Protein AF-A0A7W4AC83-F1 (afdb_monomer_lite)

Sequence (75 aa):
MPKIKPQFYTADEVAEALCCSKQTLYNKLSENRQAKACHSLPPYIKQGGKTLFPISEFHHWIETQPLIRSGEVHY

Structure (mmCIF, N/CA/C/O backbone):
data_AF-A0A7W4AC83-F1
#
_entry.id   AF-A0A7W4AC83-F1
#
loop_
_atom_site.group_PDB
_atom_site.id
_atom_site.type_symbol
_atom_site.label_atom_id
_atom_site.label_alt_id
_atom_site.label_comp_id
_atom_site.label_asym_id
_atom_site.label_entity_id
_atom_site.label_seq_id
_atom_site.pdbx_PDB_ins_code
_atom_site.Cartn_x
_atom_site.Cartn_y
_atom_site.Cartn_z
_atom_site.occupancy
_atom_site.B_iso_or_equiv
_atom_site.auth_seq_id
_atom_site.auth_comp_id
_atom_site.auth_asym_id
_atom_site.auth_atom_id
_atom_site.pdbx_PDB_model_num
ATOM 1 N N . MET A 1 1 ? -24.186 4.668 21.563 1.00 50.25 1 MET A N 1
ATOM 2 C CA . MET A 1 1 ? -23.989 4.837 20.107 1.00 50.25 1 MET A CA 1
ATOM 3 C C . MET A 1 1 ? -23.193 3.653 19.589 1.00 50.25 1 MET A C 1
ATOM 5 O O . MET A 1 1 ? -22.152 3.377 20.179 1.00 50.25 1 MET A O 1
ATOM 9 N N . PRO A 1 2 ? -23.663 2.912 18.574 1.00 57.78 2 PRO A N 1
ATOM 10 C CA . PRO A 1 2 ? -22.846 1.862 17.979 1.00 57.78 2 PRO A CA 1
ATOM 11 C C . PRO A 1 2 ? -21.598 2.508 17.363 1.00 57.78 2 PRO A C 1
ATOM 13 O O . PRO A 1 2 ? -21.705 3.435 16.563 1.00 57.78 2 PRO A O 1
ATOM 16 N N . LYS A 1 3 ? -20.407 2.061 17.778 1.00 61.41 3 LYS A N 1
ATOM 17 C CA . LYS A 1 3 ? -19.149 2.465 17.141 1.00 61.41 3 LYS A CA 1
ATOM 18 C C . LYS A 1 3 ? -19.168 1.898 15.722 1.00 61.41 3 LYS A C 1
ATOM 20 O O . LYS A 1 3 ? -19.125 0.680 15.557 1.00 61.41 3 LYS A O 1
ATOM 25 N N . ILE A 1 4 ? -19.285 2.762 14.715 1.00 74.94 4 ILE A N 1
ATOM 26 C CA . ILE A 1 4 ? -19.162 2.358 13.312 1.00 74.94 4 ILE A CA 1
ATOM 27 C C . ILE A 1 4 ? -17.753 1.790 13.155 1.00 74.94 4 ILE A C 1
ATOM 29 O O . ILE A 1 4 ? -16.772 2.494 13.395 1.00 74.94 4 ILE A O 1
ATOM 33 N N . LYS A 1 5 ? -17.649 0.499 12.825 1.00 73.50 5 LYS A N 1
ATOM 34 C CA . LYS A 1 5 ? -16.349 -0.108 12.546 1.00 73.50 5 LYS A CA 1
ATOM 35 C C . LYS A 1 5 ? -15.784 0.547 11.280 1.00 73.50 5 LYS A C 1
ATOM 37 O O . LYS A 1 5 ? -16.536 0.692 10.312 1.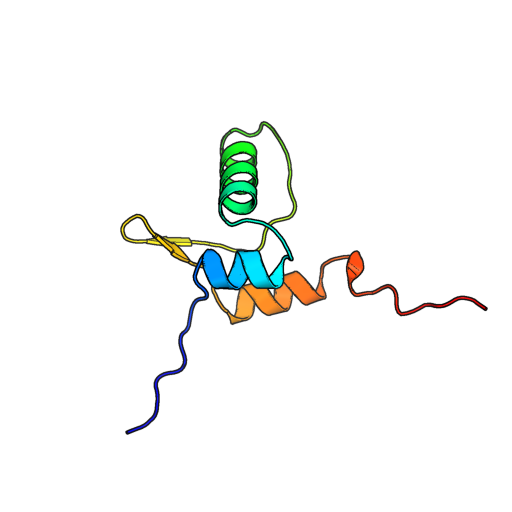00 73.50 5 LYS A O 1
ATOM 42 N N . PRO A 1 6 ? -14.505 0.958 11.274 1.00 78.31 6 PRO A N 1
ATOM 43 C CA . PRO A 1 6 ? -13.880 1.454 10.057 1.00 78.31 6 PRO A CA 1
ATOM 44 C C . PRO A 1 6 ? -13.983 0.378 8.970 1.00 78.31 6 PRO A C 1
ATOM 46 O O . PRO A 1 6 ? -13.847 -0.805 9.261 1.00 78.31 6 PRO A O 1
ATOM 49 N N . GLN A 1 7 ? -14.285 0.781 7.735 1.00 91.88 7 GLN A N 1
ATOM 50 C CA . GLN A 1 7 ? -14.390 -0.141 6.593 1.00 91.88 7 GLN A CA 1
A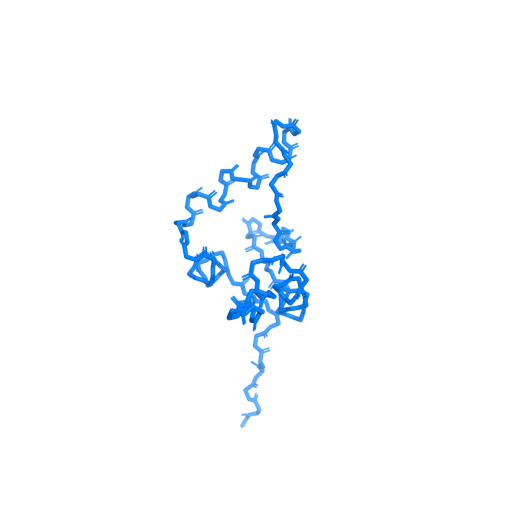TOM 51 C C . GLN A 1 7 ? -13.073 -0.266 5.818 1.00 91.88 7 GLN A C 1
ATOM 53 O O . GLN A 1 7 ? -12.915 -1.170 4.999 1.00 91.88 7 GLN A O 1
ATOM 58 N N . PHE A 1 8 ? -12.120 0.626 6.095 1.00 94.94 8 PHE A N 1
ATOM 59 C CA . PHE A 1 8 ? -10.846 0.707 5.399 1.00 94.94 8 PHE A CA 1
ATOM 60 C C . PHE A 1 8 ? -9.701 0.864 6.390 1.00 94.94 8 PHE A C 1
ATOM 62 O O . PHE A 1 8 ? -9.836 1.607 7.363 1.00 94.94 8 PHE A O 1
ATOM 69 N N . TYR A 1 9 ? -8.573 0.236 6.080 1.00 95.12 9 TYR A N 1
ATOM 70 C CA . TYR A 1 9 ? -7.282 0.594 6.638 1.00 95.12 9 TYR A CA 1
ATOM 71 C C . TYR A 1 9 ? -6.659 1.756 5.866 1.00 95.12 9 TYR A C 1
ATOM 73 O O . TYR A 1 9 ? -6.827 1.921 4.650 1.00 95.12 9 TYR A O 1
ATOM 81 N N . THR A 1 10 ? -5.911 2.562 6.599 1.00 93.88 10 THR A N 1
ATOM 82 C CA . THR A 1 10 ? -4.998 3.573 6.083 1.00 93.88 10 THR A CA 1
ATOM 83 C C . THR A 1 10 ? -3.710 2.931 5.568 1.00 93.88 10 THR A C 1
ATOM 85 O O . THR A 1 10 ? -3.386 1.783 5.866 1.00 93.88 10 THR A O 1
ATOM 88 N N . ALA A 1 11 ? -2.935 3.697 4.799 1.00 94.31 11 ALA A N 1
ATOM 89 C CA . ALA A 1 11 ? -1.619 3.251 4.352 1.00 94.31 11 ALA A CA 1
ATOM 90 C C . ALA A 1 11 ? -0.634 3.021 5.509 1.00 94.31 11 ALA A C 1
ATOM 92 O O . ALA A 1 11 ? 0.263 2.203 5.354 1.00 94.31 11 ALA A O 1
ATOM 93 N N . ASP A 1 12 ? -0.787 3.721 6.638 1.00 94.19 12 ASP A N 1
ATOM 94 C CA . ASP A 1 12 ? 0.046 3.506 7.825 1.00 94.19 12 ASP A CA 1
ATOM 95 C C . ASP A 1 12 ? -0.257 2.142 8.464 1.00 94.19 12 ASP A C 1
ATOM 97 O O . ASP A 1 12 ? 0.657 1.344 8.638 1.00 94.19 12 ASP A O 1
ATOM 101 N N . GLU A 1 13 ? -1.537 1.828 8.693 1.00 94.88 13 GLU A N 1
ATOM 102 C CA . GLU A 1 13 ? -1.967 0.536 9.257 1.00 94.88 13 GLU A CA 1
ATOM 103 C C . GLU A 1 13 ? -1.572 -0.648 8.362 1.00 94.88 13 GLU A C 1
ATOM 105 O O . GLU A 1 13 ? -1.118 -1.682 8.846 1.00 94.88 13 GLU A O 1
ATOM 110 N N . VAL A 1 14 ? -1.697 -0.501 7.039 1.00 95.12 14 VAL A N 1
ATOM 111 C CA . VAL A 1 14 ? -1.258 -1.547 6.104 1.00 95.12 14 VAL A CA 1
ATOM 112 C C . VAL A 1 14 ? 0.260 -1.665 6.059 1.00 95.12 14 VAL A C 1
ATOM 114 O O . VAL A 1 14 ? 0.777 -2.775 6.000 1.00 95.12 14 VAL A O 1
ATOM 117 N N . ALA A 1 15 ? 0.998 -0.555 6.089 1.00 94.56 15 ALA A N 1
ATOM 118 C CA . ALA A 1 15 ? 2.456 -0.606 6.111 1.00 94.56 15 ALA A CA 1
ATOM 119 C C . ALA A 1 15 ? 2.968 -1.326 7.370 1.00 94.56 15 ALA A C 1
ATOM 121 O O . ALA A 1 15 ? 3.850 -2.179 7.259 1.00 94.56 15 ALA A O 1
ATOM 122 N N . GLU A 1 16 ? 2.352 -1.052 8.524 1.00 94.25 16 GLU A N 1
ATOM 123 C CA . GLU A 1 16 ? 2.601 -1.758 9.782 1.00 94.25 16 GLU A CA 1
ATOM 124 C C . GLU A 1 16 ? 2.287 -3.256 9.664 1.00 94.25 16 GLU A C 1
ATOM 126 O O . GLU A 1 16 ? 3.152 -4.080 9.953 1.00 94.25 16 GLU A O 1
ATOM 131 N N . ALA A 1 17 ? 1.111 -3.623 9.141 1.00 92.12 17 ALA A N 1
ATOM 132 C CA . ALA A 1 17 ? 0.722 -5.025 8.952 1.00 92.12 17 ALA A CA 1
ATOM 133 C C . ALA A 1 17 ? 1.635 -5.792 7.976 1.00 92.12 17 ALA A C 1
ATOM 135 O O . ALA A 1 17 ? 1.810 -7.002 8.102 1.00 92.12 17 ALA A O 1
ATOM 136 N N . LEU A 1 18 ? 2.230 -5.097 7.003 1.00 91.31 18 LEU A N 1
ATOM 137 C CA . LEU A 1 18 ? 3.186 -5.660 6.045 1.00 91.31 18 LEU A CA 1
ATOM 138 C C . LEU A 1 18 ? 4.645 -5.574 6.524 1.00 91.31 18 LEU A C 1
ATOM 140 O O . LEU A 1 18 ? 5.550 -5.884 5.745 1.00 91.31 18 LEU A O 1
ATOM 144 N N . CYS A 1 19 ? 4.885 -5.121 7.759 1.00 92.75 19 CYS A N 1
ATOM 145 C CA . CYS A 1 19 ? 6.214 -4.881 8.327 1.00 92.75 19 CYS A CA 1
ATOM 146 C C . CYS A 1 19 ? 7.130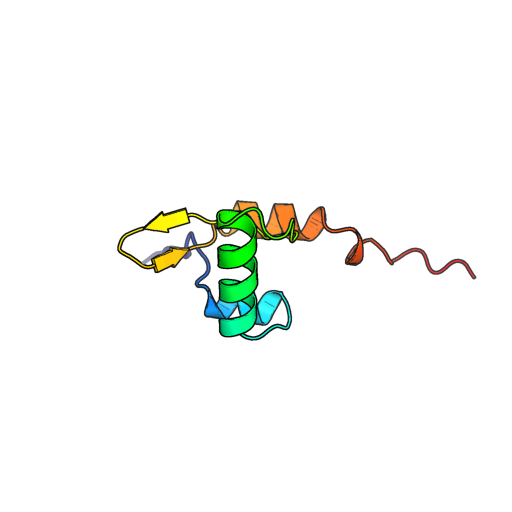 -4.075 7.386 1.00 92.75 19 CYS A C 1
ATOM 148 O O . CYS A 1 19 ? 8.301 -4.409 7.189 1.00 92.75 19 CYS A O 1
ATOM 150 N N . CYS A 1 20 ? 6.604 -3.017 6.765 1.00 93.19 20 CYS A N 1
ATOM 151 C CA . CYS A 1 20 ? 7.361 -2.161 5.854 1.00 93.19 20 CYS A CA 1
ATOM 152 C C . CYS A 1 20 ? 7.102 -0.676 6.121 1.00 93.19 20 CYS A C 1
ATOM 154 O O . CYS A 1 20 ? 6.153 -0.297 6.799 1.00 93.19 20 CYS A O 1
ATOM 156 N N . SER A 1 21 ? 7.951 0.198 5.578 1.00 96.31 21 SER A N 1
ATOM 157 C CA . SER A 1 21 ? 7.692 1.634 5.675 1.00 96.31 21 SER A CA 1
ATOM 158 C C . SER A 1 21 ? 6.551 2.048 4.739 1.00 96.31 21 SER A C 1
ATOM 160 O O . SER A 1 21 ? 6.397 1.510 3.638 1.00 96.31 21 SER A O 1
ATOM 162 N N . LYS A 1 22 ? 5.802 3.088 5.116 1.00 95.50 22 LYS A N 1
ATOM 163 C CA . LYS A 1 22 ? 4.790 3.704 4.245 1.00 95.50 22 LYS A CA 1
ATOM 164 C C . LYS A 1 22 ? 5.366 4.147 2.896 1.00 95.50 22 LYS A C 1
ATOM 166 O O . LYS A 1 22 ? 4.716 3.988 1.865 1.00 95.50 22 LYS A O 1
ATOM 171 N N . GLN A 1 23 ? 6.602 4.652 2.883 1.00 96.88 23 GLN A N 1
ATOM 172 C CA . 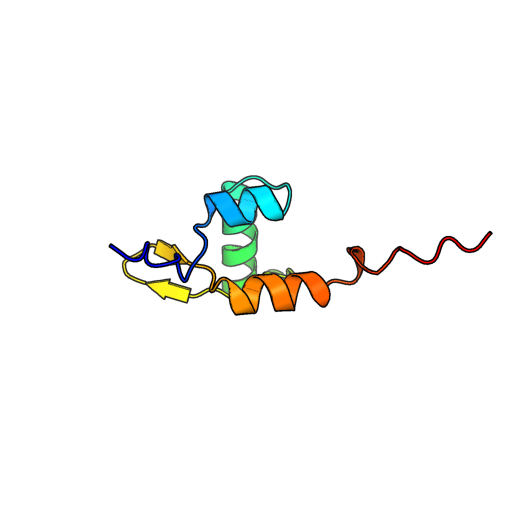GLN A 1 23 ? 7.295 5.008 1.644 1.00 96.88 23 GLN A CA 1
ATOM 173 C C . GLN A 1 23 ? 7.518 3.779 0.756 1.00 96.88 23 GLN A C 1
ATOM 175 O O . GLN A 1 23 ? 7.256 3.830 -0.443 1.00 96.88 23 GLN A O 1
ATOM 180 N N . THR A 1 24 ? 7.951 2.658 1.337 1.00 96.31 24 THR A N 1
ATOM 181 C CA . THR A 1 24 ? 8.125 1.387 0.621 1.00 96.31 24 THR A CA 1
ATOM 182 C C . THR A 1 24 ? 6.807 0.913 0.014 1.00 96.31 24 THR A C 1
ATOM 184 O O . THR A 1 24 ? 6.784 0.527 -1.154 1.00 96.31 24 THR A O 1
ATOM 187 N N . LEU A 1 25 ? 5.707 0.986 0.768 1.00 96.25 25 LEU A N 1
ATOM 188 C CA . LEU A 1 25 ? 4.373 0.649 0.268 1.00 96.25 25 LEU A CA 1
ATOM 189 C C . LEU A 1 25 ? 4.000 1.508 -0.952 1.00 96.25 25 LEU A C 1
ATOM 191 O O . LEU A 1 25 ? 3.597 0.973 -1.985 1.00 96.25 25 LEU A O 1
ATOM 195 N N . TYR A 1 26 ? 4.197 2.827 -0.881 1.00 95.62 26 TYR A N 1
ATOM 196 C CA . TYR A 1 26 ? 3.919 3.716 -2.013 1.00 95.62 26 TYR A CA 1
ATOM 197 C C . TYR A 1 26 ? 4.834 3.496 -3.215 1.00 95.62 26 TYR A C 1
ATOM 199 O O . TYR A 1 26 ? 4.360 3.593 -4.348 1.00 95.62 26 TYR A O 1
ATOM 207 N N . ASN A 1 27 ? 6.108 3.173 -2.995 1.00 96.56 27 ASN A N 1
ATOM 208 C CA . ASN A 1 27 ? 7.030 2.846 -4.079 1.00 96.56 27 ASN A CA 1
ATOM 209 C C . ASN A 1 27 ? 6.537 1.614 -4.842 1.00 96.56 27 ASN A C 1
ATOM 211 O O . ASN A 1 27 ? 6.355 1.695 -6.054 1.00 96.56 27 ASN A O 1
ATOM 215 N N . LYS A 1 28 ? 6.187 0.531 -4.133 1.00 95.31 28 LYS A N 1
ATOM 216 C CA . LYS A 1 28 ? 5.627 -0.684 -4.749 1.00 95.31 28 LYS A CA 1
ATOM 217 C C . LYS A 1 28 ? 4.345 -0.392 -5.536 1.00 95.31 28 LYS A C 1
ATOM 219 O O . LYS A 1 28 ? 4.210 -0.821 -6.680 1.00 95.31 28 LYS A O 1
ATOM 224 N N . LEU A 1 29 ? 3.423 0.389 -4.962 1.00 94.56 29 LEU A N 1
ATOM 225 C CA . LEU A 1 29 ? 2.195 0.821 -5.648 1.00 94.56 29 LEU A CA 1
ATOM 226 C C . LEU A 1 29 ? 2.500 1.611 -6.931 1.00 94.56 29 LEU A C 1
ATOM 228 O O . LEU A 1 29 ? 1.839 1.440 -7.957 1.00 94.56 29 LEU A O 1
ATOM 232 N N . SER A 1 30 ? 3.490 2.500 -6.872 1.00 94.69 30 SER A N 1
ATOM 233 C CA . SER A 1 30 ? 3.912 3.329 -8.001 1.00 94.69 30 SER A CA 1
ATOM 234 C C . SER A 1 30 ? 4.577 2.503 -9.103 1.00 94.69 30 SER A C 1
ATOM 236 O O . SER A 1 30 ? 4.276 2.702 -10.279 1.00 94.69 30 SER A O 1
ATOM 238 N N . GLU A 1 31 ? 5.438 1.558 -8.735 1.00 96.12 31 GLU A N 1
ATOM 239 C CA . GLU A 1 31 ? 6.128 0.653 -9.655 1.00 96.12 31 GLU A CA 1
ATOM 240 C C . GLU A 1 31 ? 5.145 -0.267 -10.387 1.00 96.12 31 GLU A C 1
ATOM 242 O O . GLU A 1 31 ? 5.229 -0.368 -11.612 1.00 96.12 31 GLU A O 1
ATOM 247 N N . ASN A 1 32 ? 4.155 -0.835 -9.684 1.00 93.88 32 ASN A N 1
ATOM 248 C CA . ASN A 1 32 ? 3.077 -1.613 -10.307 1.00 93.88 32 ASN A CA 1
ATOM 249 C C . ASN A 1 32 ? 2.262 -0.763 -11.289 1.00 93.88 32 ASN A C 1
ATOM 251 O O . ASN A 1 32 ? 2.002 -1.185 -12.413 1.00 93.88 32 ASN A O 1
ATOM 255 N N . ARG A 1 33 ? 1.889 0.468 -10.904 1.00 91.12 33 ARG A N 1
ATOM 256 C CA . ARG A 1 33 ? 1.145 1.387 -11.787 1.00 91.12 33 ARG A CA 1
ATOM 257 C C . ARG A 1 33 ? 1.926 1.733 -13.056 1.00 91.12 33 ARG A C 1
ATOM 259 O O . ARG A 1 33 ? 1.322 1.939 -14.103 1.00 91.12 33 ARG A O 1
ATOM 266 N N . GLN A 1 34 ? 3.247 1.836 -12.952 1.00 94.00 34 GLN A N 1
ATOM 267 C CA . GLN A 1 34 ? 4.145 2.099 -14.078 1.00 94.00 34 GLN A CA 1
ATOM 268 C C . GLN A 1 34 ? 4.519 0.825 -14.854 1.00 94.00 34 GLN A C 1
ATOM 270 O O . GLN A 1 34 ? 5.362 0.908 -15.743 1.00 94.00 34 GLN A O 1
ATOM 275 N N . ALA A 1 35 ? 3.942 -0.334 -14.507 1.00 90.75 35 ALA A N 1
ATOM 276 C CA . ALA A 1 35 ? 4.292 -1.647 -15.053 1.00 90.75 35 ALA A CA 1
ATOM 277 C C . ALA A 1 35 ? 5.801 -1.970 -14.981 1.00 90.75 35 ALA A C 1
ATOM 279 O O . ALA A 1 35 ? 6.320 -2.748 -15.776 1.00 90.75 35 ALA A O 1
ATOM 280 N N . LYS A 1 36 ? 6.517 -1.367 -14.022 1.00 90.25 36 LYS A N 1
ATOM 281 C CA . LYS A 1 36 ? 7.957 -1.585 -13.799 1.00 90.25 36 LYS A CA 1
ATOM 282 C C . LYS A 1 36 ? 8.235 -2.852 -12.999 1.00 90.25 36 LYS A C 1
ATOM 284 O O . LYS A 1 36 ? 9.315 -3.419 -13.104 1.00 90.25 36 LYS A O 1
ATOM 289 N N . ALA A 1 37 ? 7.270 -3.260 -12.185 1.00 91.31 37 ALA A N 1
ATOM 290 C CA . ALA A 1 37 ? 7.329 -4.444 -11.349 1.00 91.31 37 ALA A CA 1
ATOM 291 C C . ALA A 1 37 ? 5.927 -5.047 -11.200 1.00 91.31 37 ALA A C 1
ATOM 293 O O . ALA A 1 37 ? 4.924 -4.406 -11.521 1.00 91.31 37 ALA A O 1
ATOM 294 N N . CYS A 1 38 ? 5.875 -6.279 -10.697 1.00 90.25 38 CYS A N 1
ATOM 295 C CA . CYS A 1 38 ? 4.642 -6.978 -10.349 1.00 90.25 38 CYS A CA 1
ATOM 296 C C . CYS A 1 38 ? 4.692 -7.381 -8.870 1.00 90.25 38 CYS A C 1
ATOM 298 O O . CYS A 1 38 ? 4.814 -8.553 -8.520 1.00 90.25 38 CYS A O 1
ATOM 300 N N . HIS A 1 39 ? 4.687 -6.386 -7.981 1.00 91.06 39 HIS A N 1
ATOM 301 C CA . HIS A 1 39 ? 4.649 -6.626 -6.539 1.00 91.06 39 HIS A CA 1
ATOM 302 C C . HIS A 1 39 ? 3.287 -7.183 -6.136 1.00 91.06 39 HIS A C 1
ATOM 304 O O . HIS A 1 39 ? 2.260 -6.618 -6.518 1.00 91.06 39 HIS A O 1
ATOM 310 N N . SER A 1 40 ? 3.269 -8.222 -5.298 1.00 91.00 40 SER A N 1
ATOM 311 C CA . SER A 1 40 ? 2.041 -8.617 -4.604 1.00 91.00 40 SER A CA 1
ATOM 312 C C . SER A 1 40 ? 1.666 -7.511 -3.616 1.00 91.00 40 SER A C 1
ATOM 314 O O . SER A 1 40 ? 2.444 -7.184 -2.715 1.00 91.00 40 SER A O 1
ATOM 316 N N . LEU A 1 41 ? 0.501 -6.897 -3.813 1.00 92.69 41 LEU A N 1
ATOM 317 C CA . LEU A 1 41 ? -0.026 -5.818 -2.979 1.00 92.69 41 LEU A CA 1
ATOM 318 C C . LEU A 1 41 ? -1.494 -6.100 -2.654 1.00 92.69 41 LEU A C 1
ATOM 320 O O . LEU A 1 41 ? -2.200 -6.635 -3.514 1.00 92.69 41 LEU A O 1
ATOM 324 N N . PRO A 1 42 ? -1.965 -5.726 -1.453 1.00 94.69 42 PRO A N 1
ATOM 325 C CA . PRO A 1 42 ? -3.363 -5.896 -1.102 1.00 94.69 42 PRO A CA 1
ATOM 326 C C . PRO A 1 42 ? -4.268 -5.020 -1.977 1.00 94.69 42 PRO A C 1
ATOM 328 O O . PRO A 1 42 ? -3.823 -3.967 -2.450 1.00 94.69 42 PRO A O 1
ATOM 331 N N . PRO A 1 43 ? -5.546 -5.400 -2.148 1.00 95.19 43 PRO A N 1
ATOM 332 C CA . PRO A 1 43 ? -6.534 -4.564 -2.816 1.00 95.19 43 PRO A CA 1
ATOM 333 C C . PRO A 1 43 ? -6.620 -3.173 -2.184 1.00 95.19 43 PRO A C 1
ATOM 335 O O . PRO A 1 43 ? -6.633 -3.019 -0.960 1.00 95.19 43 PRO A O 1
ATOM 338 N N . TYR A 1 44 ? -6.663 -2.144 -3.026 1.00 95.25 44 TYR A N 1
ATOM 339 C CA . TYR A 1 44 ? -6.722 -0.757 -2.586 1.00 95.25 44 TYR A CA 1
ATOM 340 C C . TYR A 1 44 ? -7.566 0.089 -3.530 1.00 95.25 44 TYR A C 1
ATOM 342 O O . TYR A 1 44 ? -7.653 -0.165 -4.732 1.00 95.25 44 TYR A O 1
ATOM 350 N N . ILE A 1 45 ? -8.123 1.164 -2.983 1.00 93.81 45 ILE A N 1
ATOM 351 C CA . ILE A 1 45 ? -8.813 2.206 -3.735 1.00 93.81 45 ILE A CA 1
ATOM 352 C C . ILE A 1 45 ? -8.134 3.554 -3.509 1.00 93.81 45 ILE A C 1
ATOM 354 O O . ILE A 1 45 ? -7.516 3.812 -2.471 1.00 93.81 45 ILE A O 1
ATOM 358 N N . LYS A 1 46 ? -8.263 4.444 -4.495 1.00 91.69 46 LYS A N 1
ATOM 359 C CA . LYS A 1 46 ? -7.870 5.847 -4.359 1.00 91.69 46 LYS A CA 1
ATOM 360 C C . LYS A 1 46 ? -9.119 6.709 -4.270 1.00 91.69 46 LYS A C 1
ATOM 362 O O . LYS A 1 46 ? -9.868 6.797 -5.236 1.00 91.69 46 LYS A O 1
ATOM 367 N N . GLN A 1 47 ? -9.322 7.365 -3.132 1.00 87.88 47 GLN A N 1
ATOM 368 C CA . GLN A 1 47 ? -10.470 8.240 -2.899 1.00 87.88 47 GLN A CA 1
ATOM 369 C C . GLN A 1 47 ? -10.004 9.546 -2.251 1.00 87.88 47 GLN A C 1
ATOM 371 O O . GLN A 1 47 ? -9.332 9.530 -1.223 1.00 87.88 47 GLN A O 1
ATOM 376 N N . GLY A 1 48 ? -10.322 10.688 -2.872 1.00 86.38 48 GLY A N 1
ATOM 377 C CA . GLY A 1 48 ? -9.972 12.012 -2.335 1.00 86.38 48 GLY A CA 1
ATOM 378 C C . GLY A 1 48 ? -8.471 12.211 -2.080 1.00 86.38 48 GLY A C 1
ATOM 379 O O . GLY A 1 48 ? -8.090 12.777 -1.062 1.00 86.38 48 GLY A O 1
ATOM 380 N N . GLY A 1 49 ? -7.610 11.666 -2.948 1.00 86.81 49 GLY A N 1
ATOM 381 C CA . GLY A 1 49 ? -6.149 11.720 -2.786 1.00 86.81 49 GLY A CA 1
ATOM 382 C C . GLY A 1 49 ? -5.576 10.757 -1.738 1.00 86.81 49 GLY A C 1
ATOM 383 O O . GLY A 1 49 ? -4.357 10.649 -1.615 1.00 86.81 49 GLY A O 1
ATOM 384 N N . LYS A 1 50 ? -6.420 10.013 -1.016 1.00 89.00 50 LYS A N 1
ATOM 385 C CA . LYS A 1 50 ? -5.998 8.993 -0.051 1.00 89.00 50 LYS A CA 1
ATOM 386 C C . LYS A 1 50 ? -5.966 7.618 -0.705 1.00 89.00 50 LYS A C 1
ATOM 388 O O . LYS A 1 50 ? -6.776 7.315 -1.577 1.00 89.00 50 LYS A O 1
ATOM 393 N N . THR A 1 51 ? -5.018 6.793 -0.271 1.00 94.38 51 THR A N 1
ATOM 394 C CA . THR A 1 51 ? -4.997 5.356 -0.581 1.00 94.38 51 THR A CA 1
ATOM 395 C C . THR A 1 51 ? -5.596 4.626 0.608 1.00 94.38 51 THR A C 1
ATOM 397 O O . THR A 1 51 ? -5.106 4.790 1.726 1.00 94.38 51 THR A O 1
ATOM 400 N N . LEU A 1 52 ? -6.679 3.899 0.361 1.00 94.88 52 LEU A N 1
ATOM 401 C CA . LEU A 1 52 ? -7.461 3.186 1.364 1.00 94.88 52 LEU A CA 1
ATOM 402 C C . LEU A 1 52 ? -7.519 1.708 0.988 1.00 94.88 52 LEU A C 1
ATOM 404 O O . LEU A 1 52 ? -7.600 1.377 -0.194 1.00 94.88 52 LEU A O 1
ATOM 408 N N . PHE A 1 53 ? -7.506 0.838 1.990 1.00 96.06 53 PHE A N 1
ATOM 409 C CA . PHE A 1 53 ? -7.470 -0.611 1.809 1.00 96.06 53 PHE A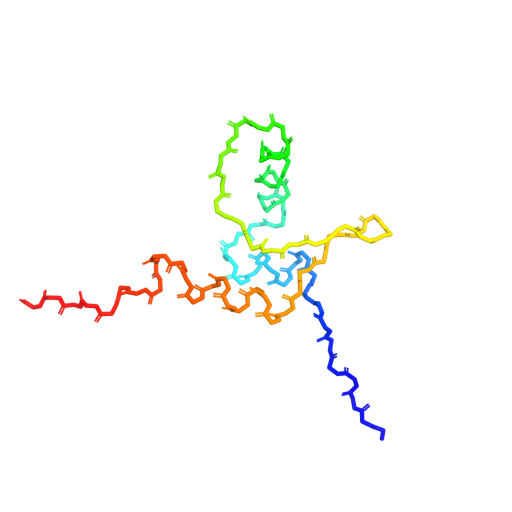 CA 1
ATOM 410 C C . PHE A 1 53 ? -8.722 -1.220 2.443 1.00 96.06 53 PHE A C 1
ATOM 412 O O . PHE A 1 53 ? -8.865 -1.116 3.662 1.00 96.06 53 PHE A O 1
ATOM 419 N N . PRO A 1 54 ? -9.663 -1.795 1.671 1.00 96.12 54 PRO A N 1
ATOM 420 C CA . PRO A 1 54 ? -10.872 -2.391 2.236 1.00 96.12 54 PRO A CA 1
ATOM 421 C C . PRO A 1 54 ? -10.500 -3.499 3.224 1.00 96.12 54 PRO A C 1
ATOM 423 O O . PRO A 1 54 ? -9.766 -4.419 2.868 1.00 96.12 54 PRO A O 1
ATOM 426 N N . ILE A 1 55 ? -10.988 -3.418 4.467 1.00 94.94 55 ILE A N 1
ATOM 427 C CA . ILE A 1 55 ? -10.533 -4.316 5.544 1.00 94.94 55 ILE A CA 1
ATOM 428 C C . ILE A 1 55 ? -10.786 -5.782 5.177 1.00 94.94 55 ILE A C 1
ATOM 430 O O . ILE A 1 55 ? -9.877 -6.601 5.270 1.00 94.94 55 ILE A O 1
ATOM 434 N N . SER A 1 56 ? -11.994 -6.118 4.722 1.00 92.62 56 SER A N 1
ATOM 435 C CA . SER A 1 56 ? -12.354 -7.496 4.363 1.00 92.62 56 SER A CA 1
ATOM 436 C C . SER A 1 56 ? -11.470 -8.069 3.255 1.00 92.62 56 SER A C 1
ATOM 438 O O . SER A 1 56 ? -11.034 -9.213 3.343 1.00 92.62 56 SER A O 1
ATOM 440 N N . GLU A 1 57 ? -11.179 -7.269 2.230 1.00 94.94 57 GLU A N 1
ATOM 441 C CA . GLU A 1 57 ? -10.352 -7.695 1.099 1.00 94.94 57 GLU A CA 1
ATOM 442 C C . GLU A 1 57 ? -8.875 -7.801 1.482 1.00 94.94 57 GLU A C 1
ATOM 444 O O . GLU A 1 57 ? -8.192 -8.718 1.034 1.00 94.94 57 GLU A O 1
ATOM 449 N N . PHE A 1 58 ? -8.389 -6.902 2.341 1.00 94.75 58 PHE A N 1
ATOM 450 C CA . PHE A 1 58 ? -7.033 -6.961 2.876 1.00 94.75 58 PHE A CA 1
ATOM 451 C C . PHE A 1 58 ? -6.795 -8.263 3.649 1.00 94.75 58 PHE A C 1
ATOM 453 O O . PHE A 1 58 ? -5.830 -8.967 3.363 1.00 94.75 58 PHE A O 1
ATOM 460 N N . HIS A 1 59 ? -7.685 -8.613 4.586 1.00 92.75 59 HIS A N 1
ATOM 461 C CA . HIS A 1 59 ? -7.563 -9.853 5.367 1.00 92.75 59 HIS A CA 1
ATOM 462 C C . HIS A 1 59 ? -7.632 -11.094 4.479 1.00 92.75 59 HIS A C 1
ATOM 464 O O . HIS A 1 59 ? -6.779 -11.970 4.592 1.00 92.75 59 HIS A O 1
ATOM 470 N N . HIS A 1 60 ? -8.569 -11.131 3.528 1.00 93.12 60 HIS A N 1
ATOM 471 C CA . HIS A 1 60 ? -8.637 -12.229 2.567 1.00 93.12 60 HIS A CA 1
ATOM 472 C C . HIS A 1 60 ? -7.347 -12.349 1.742 1.00 93.12 60 HIS A C 1
ATOM 474 O O . HIS A 1 60 ? -6.801 -13.435 1.571 1.00 93.12 60 HIS A O 1
ATOM 480 N N . TRP A 1 61 ? -6.805 -11.226 1.265 1.00 94.25 61 TRP A N 1
ATOM 481 C CA . TRP A 1 61 ? -5.551 -11.219 0.519 1.00 94.25 61 TRP A CA 1
ATOM 482 C C . TRP A 1 61 ? -4.374 -11.733 1.358 1.00 94.25 61 TRP A C 1
ATOM 484 O O . TRP A 1 61 ? -3.585 -12.530 0.850 1.00 94.25 61 TRP A O 1
ATOM 494 N N . ILE A 1 62 ? -4.281 -11.340 2.632 1.00 90.75 62 ILE A N 1
ATOM 495 C CA . ILE A 1 62 ? -3.266 -11.824 3.582 1.00 90.75 62 ILE A CA 1
ATOM 496 C C . ILE A 1 62 ? -3.308 -13.356 3.684 1.00 90.75 62 ILE A C 1
ATOM 498 O O . ILE A 1 62 ? -2.275 -14.000 3.506 1.00 90.75 62 ILE A O 1
ATOM 502 N N . GLU A 1 63 ? -4.489 -13.954 3.858 1.00 89.31 63 GLU A N 1
ATOM 503 C CA . GLU A 1 63 ? -4.674 -15.416 3.950 1.00 89.31 63 GLU A CA 1
ATOM 504 C C . GLU A 1 63 ? -4.250 -16.173 2.679 1.00 89.31 63 GLU A C 1
ATOM 506 O O . GLU A 1 63 ? -3.903 -17.357 2.733 1.00 89.31 63 GLU A O 1
ATOM 511 N N . THR A 1 64 ? -4.264 -15.498 1.527 1.00 87.25 64 THR A N 1
ATOM 512 C CA . THR A 1 64 ? -3.822 -16.071 0.245 1.00 87.25 64 THR A CA 1
ATOM 513 C C . THR A 1 64 ? -2.319 -15.930 -0.005 1.00 87.25 64 THR A C 1
ATOM 515 O O . THR A 1 64 ? -1.810 -16.544 -0.944 1.00 87.25 64 THR A O 1
ATOM 518 N N . GLN A 1 65 ? -1.585 -15.152 0.804 1.00 84.75 65 GLN A N 1
ATOM 519 C CA . GLN A 1 65 ? -0.152 -14.971 0.586 1.00 84.75 65 GLN A CA 1
ATOM 520 C C . GLN A 1 65 ? 0.635 -16.234 0.973 1.00 84.75 65 GLN A C 1
ATOM 522 O O . GLN A 1 65 ? 0.436 -16.792 2.056 1.00 84.75 65 GLN A O 1
ATOM 527 N N . PRO A 1 66 ? 1.597 -16.665 0.136 1.00 73.69 66 PRO A N 1
ATOM 528 C CA . PRO A 1 66 ? 2.319 -17.923 0.330 1.00 73.69 66 PRO A CA 1
ATOM 529 C C . PRO A 1 66 ? 3.140 -17.978 1.631 1.00 73.69 66 PRO A C 1
ATOM 531 O O . PRO A 1 66 ? 3.428 -19.061 2.123 1.00 73.69 66 PRO A O 1
ATOM 534 N N . LEU A 1 67 ? 3.471 -16.828 2.227 1.00 59.56 67 LEU A N 1
ATOM 535 C CA . LEU A 1 67 ? 4.290 -16.733 3.441 1.00 59.56 67 LEU A CA 1
ATOM 536 C C . LEU A 1 67 ? 3.541 -17.057 4.747 1.00 59.56 67 LEU A C 1
ATOM 538 O O . LEU A 1 67 ? 4.191 -17.291 5.760 1.00 59.56 67 LEU A O 1
ATOM 542 N N . ILE A 1 68 ? 2.203 -17.110 4.745 1.00 52.97 68 ILE A N 1
ATOM 543 C CA . ILE A 1 68 ? 1.405 -17.416 5.953 1.00 52.97 68 ILE A CA 1
ATOM 544 C C . ILE A 1 68 ? 1.052 -18.911 6.038 1.00 52.97 68 ILE A C 1
ATOM 546 O O . ILE A 1 68 ? 0.627 -19.399 7.081 1.00 52.97 68 ILE A O 1
ATOM 550 N N . ARG A 1 69 ? 1.314 -19.684 4.974 1.00 49.41 69 ARG A N 1
ATOM 551 C CA . ARG A 1 69 ? 1.137 -21.147 4.959 1.00 49.41 69 ARG A CA 1
ATOM 552 C C . ARG A 1 69 ? 2.381 -21.946 5.355 1.00 49.41 69 ARG A C 1
ATOM 554 O O . ARG A 1 69 ? 2.339 -23.170 5.306 1.00 49.41 69 ARG A O 1
ATOM 561 N N . SER A 1 70 ? 3.449 -21.301 5.824 1.00 46.78 70 SER A N 1
ATOM 562 C CA . SER A 1 70 ? 4.615 -21.993 6.400 1.00 46.78 70 SER A CA 1
ATOM 563 C C . SER A 1 70 ? 4.345 -22.467 7.835 1.00 46.78 70 SER A C 1
ATOM 565 O O . SER A 1 70 ? 5.042 -22.097 8.774 1.00 46.78 70 SER A O 1
ATOM 567 N N . GLY A 1 71 ? 3.290 -23.267 7.996 1.00 49.94 71 GLY A N 1
ATOM 568 C CA . GLY A 1 71 ? 3.036 -24.105 9.166 1.00 49.94 71 GLY A CA 1
ATOM 569 C C . GLY A 1 71 ? 3.388 -25.577 8.930 1.00 49.94 71 GLY A C 1
ATOM 570 O O . GLY A 1 71 ? 3.182 -26.386 9.827 1.00 49.94 71 GLY A O 1
ATOM 571 N N . GLU A 1 72 ? 3.923 -25.950 7.763 1.00 47.03 72 GLU A N 1
ATOM 572 C CA . GLU A 1 72 ? 4.497 -27.283 7.552 1.00 47.03 72 GLU A CA 1
ATOM 573 C C . GLU A 1 72 ? 5.983 -27.265 7.912 1.00 47.03 72 GLU A C 1
ATOM 575 O O . GLU A 1 72 ? 6.877 -27.138 7.076 1.00 47.03 72 GLU A O 1
ATOM 580 N N . VAL A 1 73 ? 6.236 -27.379 9.217 1.00 50.50 73 VAL A N 1
ATOM 581 C CA . VAL A 1 73 ? 7.508 -27.885 9.731 1.00 50.50 73 VAL A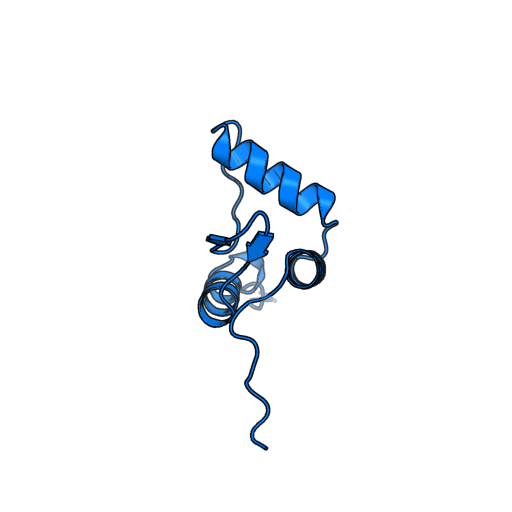 CA 1
ATOM 582 C C . VAL A 1 73 ? 7.546 -29.370 9.374 1.00 50.50 73 VAL A C 1
ATOM 584 O O . VAL A 1 73 ? 6.994 -30.205 10.089 1.00 50.50 73 VAL A O 1
ATOM 587 N N . HIS A 1 74 ? 8.143 -29.704 8.232 1.00 44.44 74 HIS A N 1
ATOM 588 C CA . HIS A 1 74 ? 8.561 -31.077 7.980 1.00 44.44 74 HIS A CA 1
ATOM 589 C C . HIS A 1 74 ? 9.745 -31.371 8.910 1.00 44.44 74 HIS A C 1
ATOM 591 O O . HIS A 1 74 ? 10.826 -30.808 8.732 1.00 44.44 74 HIS A O 1
ATOM 597 N N . TYR A 1 75 ? 9.477 -32.172 9.945 1.00 51.97 75 TYR A N 1
ATOM 598 C CA . TYR A 1 75 ? 10.488 -32.811 10.790 1.00 51.97 75 TYR A CA 1
ATOM 599 C C . TYR A 1 75 ? 11.348 -33.786 9.984 1.00 51.97 75 TYR A C 1
ATOM 601 O O . TYR A 1 75 ? 10.787 -34.456 9.085 1.00 51.97 75 TYR A O 1
#

pLDDT: mean 85.56, std 15.59, range [44.44, 96.88]

Foldseek 3Di:
DPDDDDQWDFLCVVCVVVVHDSVVLVVQVVCVVVVVDDDLDFDWDQDPNGIIGGPVRRVVSVVVDPVVPPPPPPD

Secondary structure (DSSP, 8-state):
---PPPSEEEHHHHHHHTTS-HHHHHHHHHHHHTTS--------EEETTEEEEEHHHHHHHHHHSGGG-TT----

Radius of gyration: 14.58 Å; chains: 1; bounding box: 34×45×35 Å